Protein AF-A0A6J6J2M5-F1 (afdb_monomer)

InterPro domains:
  IPR027273 Neocarzinostatin-like superfamily [SSF49319] (19-150)

Structure (mmCIF, N/CA/C/O backbone):
data_AF-A0A6J6J2M5-F1
#
_entry.id   AF-A0A6J6J2M5-F1
#
loop_
_atom_site.group_PDB
_atom_site.id
_atom_site.type_symbol
_atom_site.label_atom_id
_atom_site.label_alt_id
_atom_site.label_comp_id
_atom_site.label_asym_id
_atom_site.label_entity_id
_atom_site.label_seq_id
_atom_site.pdbx_PDB_ins_code
_atom_site.Cartn_x
_atom_site.Cartn_y
_atom_site.Cartn_z
_atom_site.occupancy
_atom_site.B_iso_or_equiv
_atom_site.auth_seq_id
_atom_site.auth_comp_id
_atom_site.auth_asym_id
_atom_site.auth_atom_id
_atom_site.pdbx_PDB_model_num
ATOM 1 N N . MET A 1 1 ? -26.566 7.450 -6.688 1.00 38.25 1 MET A N 1
ATOM 2 C CA . MET A 1 1 ? -26.041 6.208 -7.288 1.00 38.25 1 MET A CA 1
ATOM 3 C C . MET A 1 1 ? -25.046 5.641 -6.297 1.00 38.25 1 MET A C 1
ATOM 5 O O . MET A 1 1 ? -24.026 6.272 -6.068 1.00 38.25 1 MET A O 1
ATOM 9 N N . THR A 1 2 ? -25.378 4.550 -5.616 1.00 39.03 2 THR A N 1
ATOM 10 C CA . THR A 1 2 ? -24.448 3.834 -4.736 1.00 39.03 2 THR A CA 1
ATOM 11 C C . THR A 1 2 ? -23.462 3.093 -5.630 1.00 39.03 2 THR A C 1
ATOM 13 O O . THR A 1 2 ? -23.747 1.997 -6.099 1.00 39.03 2 THR A O 1
ATOM 16 N N . THR A 1 3 ? -22.334 3.722 -5.956 1.00 49.28 3 THR A N 1
ATOM 17 C CA . THR A 1 3 ? -21.205 3.017 -6.566 1.00 49.28 3 THR A CA 1
ATOM 18 C C . THR A 1 3 ? -20.685 2.033 -5.530 1.00 49.28 3 THR A C 1
ATOM 20 O O . THR A 1 3 ? -20.027 2.421 -4.567 1.00 49.28 3 THR A O 1
ATOM 23 N N . THR A 1 4 ? -21.067 0.769 -5.676 1.00 63.78 4 THR A N 1
ATOM 24 C CA . THR A 1 4 ? -20.548 -0.331 -4.868 1.00 63.78 4 THR A CA 1
ATOM 25 C C . THR A 1 4 ? -19.043 -0.409 -5.079 1.00 63.78 4 THR A C 1
ATOM 27 O O . THR A 1 4 ? -18.595 -0.630 -6.204 1.00 63.78 4 THR A O 1
ATOM 30 N N . VAL A 1 5 ? -18.271 -0.187 -4.015 1.00 66.50 5 VAL A N 1
ATOM 31 C CA . VAL A 1 5 ? -16.820 -0.397 -4.022 1.00 66.50 5 VAL A CA 1
ATOM 32 C C . VAL A 1 5 ? -16.580 -1.882 -4.308 1.00 66.50 5 VAL A C 1
ATOM 34 O O . VAL A 1 5 ? -17.154 -2.712 -3.598 1.00 66.50 5 VAL A O 1
ATOM 37 N N . PRO A 1 6 ? -15.810 -2.245 -5.348 1.00 76.06 6 PRO A N 1
ATOM 38 C CA . PRO A 1 6 ? -15.533 -3.647 -5.631 1.00 76.06 6 PRO A CA 1
ATOM 39 C C . PRO A 1 6 ? -14.783 -4.289 -4.454 1.00 76.06 6 PRO A C 1
ATOM 41 O O . PRO A 1 6 ? -14.034 -3.592 -3.765 1.00 76.06 6 PRO A O 1
ATOM 44 N N . PRO A 1 7 ? -14.986 -5.587 -4.181 1.00 80.12 7 PRO A N 1
ATOM 45 C CA . PRO A 1 7 ? -14.326 -6.256 -3.065 1.00 80.12 7 PRO A CA 1
ATOM 46 C C . PRO A 1 7 ? -12.809 -6.357 -3.298 1.00 80.12 7 PRO A C 1
ATOM 48 O O . PRO A 1 7 ? -12.369 -6.672 -4.403 1.00 80.12 7 PRO A O 1
ATOM 51 N N . GLY A 1 8 ? -12.008 -6.075 -2.267 1.00 71.56 8 GLY A N 1
ATOM 52 C CA . GLY A 1 8 ? -10.540 -6.205 -2.298 1.00 71.56 8 GLY A CA 1
ATOM 53 C C . GLY A 1 8 ? -10.028 -7.628 -1.998 1.00 71.56 8 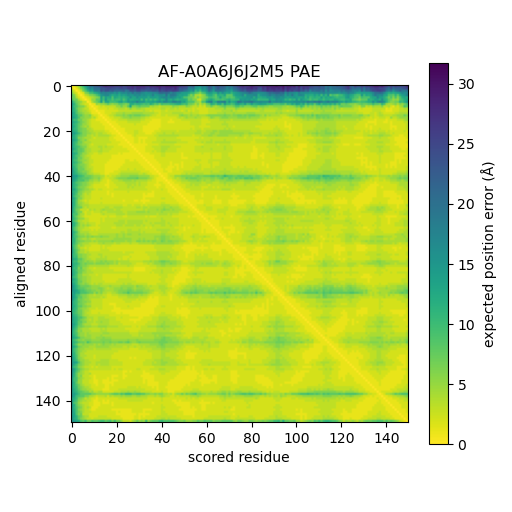GLY A C 1
ATOM 54 O O . GLY A 1 8 ? -10.826 -8.492 -1.626 1.00 71.56 8 GLY A O 1
ATOM 55 N N . PRO A 1 9 ? -8.704 -7.892 -2.103 1.00 81.56 9 PRO A N 1
ATOM 56 C CA . PRO A 1 9 ? -7.662 -7.069 -2.725 1.00 81.56 9 PRO A CA 1
ATOM 57 C C . PRO A 1 9 ? -7.631 -7.218 -4.257 1.00 81.56 9 PRO A C 1
ATOM 59 O O . PRO A 1 9 ? -8.013 -8.246 -4.810 1.00 81.56 9 PRO A O 1
ATOM 62 N N . PHE A 1 10 ? -7.142 -6.184 -4.945 1.00 92.12 10 PHE A N 1
ATOM 63 C CA . PHE A 1 10 ? -7.083 -6.113 -6.411 1.00 92.12 10 PHE A CA 1
ATOM 64 C C . PHE A 1 10 ? -5.658 -6.303 -6.943 1.00 92.12 10 PHE A C 1
ATOM 66 O O . PHE A 1 10 ? -4.680 -6.066 -6.239 1.00 92.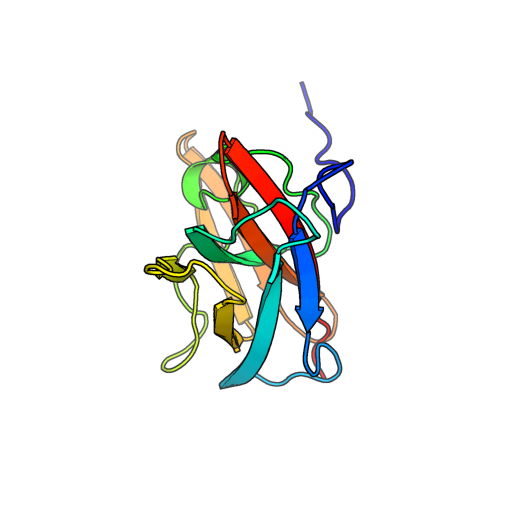12 10 PHE A O 1
ATOM 73 N N . THR A 1 11 ? -5.518 -6.713 -8.200 1.00 94.25 11 THR A N 1
ATOM 74 C CA . THR A 1 11 ? -4.248 -6.669 -8.936 1.00 94.25 11 THR A CA 1
ATOM 75 C C . THR A 1 11 ? -4.539 -6.255 -10.369 1.00 94.25 11 THR A C 1
ATOM 77 O O . THR A 1 11 ? -5.391 -6.861 -11.018 1.00 94.25 11 THR A O 1
ATOM 80 N N . THR A 1 12 ? -3.835 -5.237 -10.865 1.00 94.00 12 THR A N 1
ATOM 81 C CA . THR A 1 12 ? -3.930 -4.825 -12.267 1.00 94.00 12 THR A CA 1
ATOM 82 C C . THR A 1 12 ? -3.552 -6.000 -13.175 1.00 94.00 12 THR A C 1
ATOM 84 O O . THR A 1 12 ? -2.445 -6.531 -13.035 1.00 94.00 12 THR A O 1
ATOM 87 N N . PRO A 1 13 ? -4.437 -6.409 -14.104 1.00 93.12 13 PRO A N 1
ATOM 88 C CA . PRO A 1 13 ? -4.122 -7.452 -15.073 1.00 93.12 13 PRO A CA 1
ATOM 89 C C . PRO A 1 13 ? -2.878 -7.104 -15.893 1.00 93.12 13 PRO A C 1
ATOM 91 O O . PRO A 1 13 ? -2.658 -5.940 -16.223 1.00 93.12 13 PRO A O 1
ATOM 94 N N . ASP A 1 14 ? -2.076 -8.120 -16.213 1.00 91.56 14 ASP A N 1
ATOM 95 C CA . ASP A 1 14 ? -0.905 -8.015 -17.096 1.00 91.56 14 ASP A CA 1
ATOM 96 C C . ASP A 1 14 ? 0.151 -6.975 -16.667 1.00 91.56 14 ASP A C 1
ATOM 98 O O . ASP A 1 14 ? 0.956 -6.507 -17.474 1.00 91.56 14 ASP A O 1
ATOM 102 N N . MET A 1 15 ? 0.184 -6.615 -15.379 1.00 94.69 15 MET A N 1
ATOM 103 C CA . MET A 1 15 ? 1.200 -5.721 -14.833 1.00 94.69 15 MET A CA 1
ATOM 104 C C . MET A 1 15 ? 2.604 -6.342 -14.981 1.00 94.69 15 MET A C 1
ATOM 106 O O . MET A 1 15 ? 2.834 -7.452 -14.493 1.00 94.69 15 MET A O 1
ATOM 110 N N . PRO A 1 16 ? 3.590 -5.632 -15.569 1.00 96.31 16 PRO A N 1
ATOM 111 C CA . PRO A 1 16 ? 4.899 -6.194 -15.907 1.00 96.31 16 PRO A CA 1
ATOM 112 C C . PRO A 1 16 ? 5.873 -6.194 -14.714 1.00 96.31 16 PRO A C 1
ATOM 114 O O . PRO A 1 16 ? 7.089 -6.050 -14.875 1.00 96.31 16 PRO A O 1
ATOM 117 N N . LEU A 1 17 ? 5.332 -6.315 -13.502 1.00 97.00 17 LEU A N 1
ATOM 118 C CA . LEU A 1 17 ? 6.042 -6.387 -12.233 1.00 97.00 17 LEU A CA 1
ATOM 119 C C . LEU A 1 17 ? 5.416 -7.512 -11.405 1.00 97.00 17 LEU A C 1
ATOM 121 O O . LEU A 1 17 ? 4.196 -7.632 -11.331 1.00 97.00 17 LEU A O 1
ATOM 125 N N . SER A 1 18 ? 6.243 -8.317 -10.747 1.00 96.31 18 SER A N 1
ATOM 126 C CA . SER A 1 18 ? 5.795 -9.270 -9.729 1.00 96.31 18 SER A CA 1
ATOM 127 C C . SER A 1 18 ? 6.033 -8.699 -8.339 1.00 96.31 18 SER A C 1
ATOM 129 O O . SER A 1 18 ? 7.102 -8.140 -8.086 1.00 96.31 18 SER A O 1
ATOM 131 N N . VAL A 1 19 ? 5.092 -8.901 -7.422 1.00 97.19 19 VAL A N 1
ATOM 132 C CA . VAL A 1 19 ? 5.245 -8.503 -6.020 1.00 97.19 19 VAL A CA 1
ATOM 133 C C . VAL A 1 19 ? 5.428 -9.727 -5.137 1.00 97.19 19 VAL A C 1
ATOM 135 O O . VAL A 1 19 ? 4.655 -10.679 -5.208 1.00 97.19 19 VAL A O 1
ATOM 138 N N . SER A 1 20 ? 6.432 -9.669 -4.268 1.00 97.31 20 SER A N 1
ATOM 139 C CA . SER A 1 20 ? 6.632 -10.610 -3.169 1.00 97.31 20 SER A CA 1
ATOM 140 C C . SER A 1 20 ? 6.598 -9.866 -1.842 1.00 97.31 20 SER A C 1
ATOM 142 O O . SER A 1 20 ? 7.146 -8.768 -1.734 1.00 97.31 20 SER A O 1
ATOM 144 N N . THR A 1 21 ? 5.994 -10.465 -0.823 1.00 97.25 21 THR A N 1
ATOM 145 C CA . THR A 1 21 ? 5.829 -9.843 0.495 1.00 97.25 21 THR A CA 1
ATOM 146 C C . THR A 1 21 ? 6.459 -10.695 1.587 1.00 97.25 21 THR A C 1
ATOM 148 O O . THR A 1 21 ? 6.517 -11.920 1.477 1.00 97.25 21 THR A O 1
ATOM 151 N N . GLY A 1 22 ? 6.906 -10.041 2.657 1.00 95.81 22 GLY A N 1
ATOM 152 C CA . GLY A 1 22 ? 7.205 -10.686 3.931 1.00 95.81 22 GLY A CA 1
ATOM 153 C C . GLY A 1 22 ? 5.931 -11.131 4.656 1.00 95.81 22 GLY A C 1
ATOM 154 O O . GLY A 1 22 ? 4.898 -11.383 4.035 1.00 95.81 22 GLY A O 1
ATOM 155 N N . ALA A 1 23 ? 5.999 -11.218 5.986 1.00 95.62 23 ALA A N 1
ATOM 156 C CA . ALA A 1 23 ? 4.840 -11.565 6.802 1.00 95.62 23 ALA A CA 1
ATOM 157 C C . ALA A 1 23 ? 3.713 -10.532 6.633 1.00 95.62 23 ALA A C 1
ATOM 159 O O . ALA A 1 23 ? 3.945 -9.327 6.722 1.00 95.62 23 ALA A O 1
ATOM 160 N N . THR A 1 24 ? 2.493 -11.017 6.410 1.00 97.44 24 THR A N 1
ATOM 161 C CA . THR A 1 24 ? 1.284 -10.189 6.262 1.00 97.44 24 THR A CA 1
ATOM 162 C C . THR A 1 24 ? 0.162 -10.596 7.220 1.00 97.44 24 THR A C 1
ATOM 164 O O . THR A 1 24 ? -0.955 -10.087 7.135 1.00 97.44 24 THR A O 1
ATOM 167 N N . SER A 1 25 ? 0.434 -11.523 8.139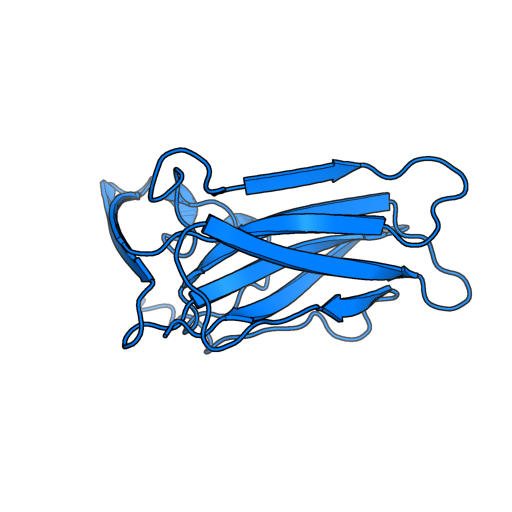 1.00 97.38 25 SER A N 1
ATOM 168 C CA . SER A 1 25 ? -0.564 -12.098 9.040 1.00 97.38 25 SER A CA 1
ATOM 169 C C . SER A 1 25 ? -0.096 -12.162 10.480 1.00 97.38 25 SER A C 1
ATOM 171 O O . SER A 1 25 ? 1.089 -12.380 10.726 1.00 97.38 25 SER A O 1
ATOM 173 N N . GLY A 1 26 ? -1.038 -12.041 11.418 1.00 96.44 26 GLY A N 1
ATOM 174 C CA . GLY A 1 26 ? -0.731 -11.986 12.850 1.00 96.44 26 GLY A CA 1
ATOM 175 C C . GLY A 1 26 ? 0.094 -10.753 13.222 1.00 96.44 26 GLY A C 1
ATOM 176 O O . GLY A 1 26 ? 0.857 -10.794 14.184 1.00 96.44 26 GLY A O 1
ATOM 177 N N . LEU A 1 27 ? -0.026 -9.690 12.422 1.00 97.56 27 LEU A N 1
ATOM 178 C CA . LEU A 1 27 ? 0.731 -8.459 12.587 1.00 97.56 27 LEU A CA 1
ATOM 179 C C . LEU A 1 27 ? 0.286 -7.707 13.839 1.00 97.56 27 LEU A C 1
ATOM 181 O O . LEU A 1 27 ? -0.883 -7.733 14.228 1.00 97.56 27 LEU A O 1
ATOM 185 N N . ARG A 1 28 ? 1.215 -6.963 14.419 1.00 97.19 28 ARG A N 1
ATOM 186 C CA . ARG A 1 28 ? 0.988 -6.013 15.503 1.00 97.19 28 ARG A CA 1
ATOM 187 C C . ARG A 1 28 ? 1.343 -4.608 15.036 1.00 97.19 28 ARG A C 1
ATOM 189 O O . ARG A 1 28 ? 2.102 -4.413 14.089 1.00 97.19 28 ARG A O 1
ATOM 196 N N . SER A 1 29 ? 0.790 -3.604 15.712 1.00 97.12 29 SER A N 1
ATOM 197 C CA . SER A 1 29 ? 1.189 -2.215 15.470 1.00 97.12 29 SER A CA 1
ATOM 198 C C . SER A 1 29 ? 2.696 -2.051 15.695 1.00 97.12 29 SER A C 1
ATOM 200 O O . SER A 1 29 ? 3.206 -2.447 16.743 1.00 97.12 29 SER A O 1
ATOM 202 N N . GLY A 1 30 ? 3.393 -1.464 14.723 1.00 97.31 30 GLY A N 1
ATOM 203 C CA . GLY A 1 30 ? 4.849 -1.326 14.716 1.00 97.31 30 GLY A CA 1
ATOM 204 C C . GLY A 1 30 ? 5.593 -2.422 13.946 1.00 97.31 30 GLY A C 1
ATOM 205 O O . GLY A 1 30 ? 6.794 -2.269 13.725 1.00 97.31 30 GLY A O 1
ATOM 206 N N . ASP A 1 31 ? 4.917 -3.484 13.501 1.00 98.06 31 ASP A N 1
ATOM 207 C CA . ASP A 1 31 ? 5.543 -4.494 12.646 1.00 98.06 31 ASP A CA 1
ATOM 208 C C . ASP A 1 31 ? 5.847 -3.926 11.256 1.00 98.06 31 ASP A C 1
ATOM 210 O O . ASP A 1 31 ? 5.120 -3.085 10.723 1.00 98.06 31 ASP A O 1
ATOM 214 N N . VAL A 1 32 ? 6.928 -4.408 10.644 1.00 98.31 32 VAL A N 1
ATOM 215 C CA . VAL A 1 32 ? 7.342 -3.996 9.300 1.00 98.31 32 VAL A CA 1
ATOM 216 C C . VAL A 1 32 ? 6.917 -5.047 8.286 1.00 98.31 32 VAL A C 1
ATOM 218 O O . VAL A 1 32 ?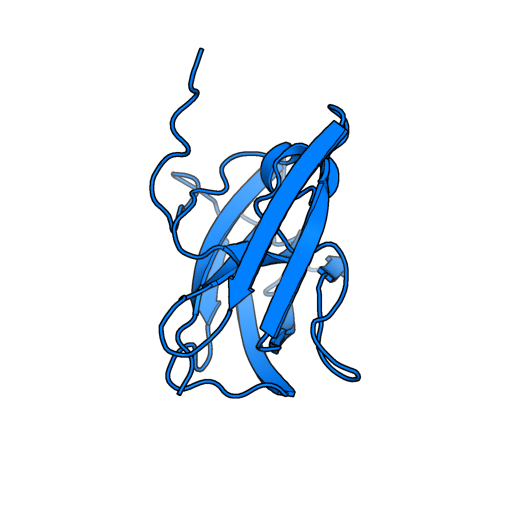 7.352 -6.196 8.347 1.00 98.31 32 VAL A O 1
ATOM 221 N N . VAL A 1 33 ? 6.121 -4.629 7.306 1.00 98.12 33 VAL A N 1
ATOM 222 C CA . VAL A 1 33 ? 5.801 -5.422 6.120 1.00 98.12 33 VAL A CA 1
ATOM 223 C C . VAL A 1 33 ? 6.754 -5.011 5.003 1.00 98.12 33 VAL A C 1
ATOM 225 O O . VAL A 1 33 ? 6.671 -3.903 4.469 1.00 98.12 33 VAL A O 1
ATOM 228 N N . SER A 1 34 ? 7.675 -5.906 4.652 1.00 98.06 34 SER A N 1
ATOM 229 C CA . SER A 1 34 ? 8.547 -5.732 3.489 1.00 98.06 34 SER A CA 1
ATOM 230 C C . SER A 1 34 ? 7.834 -6.189 2.223 1.00 98.06 34 SER A C 1
ATOM 232 O O . SER A 1 34 ? 7.341 -7.314 2.149 1.00 98.06 34 SER A O 1
ATOM 234 N N . VAL A 1 35 ? 7.810 -5.332 1.212 1.00 97.75 35 VAL A N 1
ATOM 235 C CA . VAL A 1 35 ? 7.239 -5.608 -0.105 1.00 97.75 35 VAL A CA 1
ATOM 236 C C . VAL A 1 35 ? 8.300 -5.354 -1.153 1.00 97.75 35 VAL A C 1
ATOM 238 O O . VAL A 1 35 ? 8.826 -4.249 -1.239 1.00 97.75 35 VAL A O 1
ATOM 241 N N . THR A 1 36 ? 8.589 -6.349 -1.979 1.00 98.00 36 THR A N 1
ATOM 242 C CA . THR A 1 36 ? 9.519 -6.217 -3.098 1.00 98.00 36 THR A CA 1
ATOM 243 C C . THR A 1 36 ? 8.753 -6.299 -4.406 1.00 98.00 36 THR A C 1
ATOM 245 O O . THR A 1 36 ? 8.116 -7.311 -4.694 1.00 98.00 36 THR A O 1
ATOM 248 N N . ALA A 1 37 ? 8.842 -5.243 -5.211 1.00 97.69 37 ALA A N 1
ATOM 249 C CA . ALA A 1 37 ? 8.387 -5.239 -6.592 1.00 97.69 37 ALA A CA 1
ATOM 250 C C . ALA A 1 37 ? 9.577 -5.549 -7.505 1.00 97.69 37 ALA A C 1
ATOM 252 O O . ALA A 1 37 ? 10.561 -4.808 -7.536 1.00 97.69 37 ALA A O 1
ATOM 253 N N . SER A 1 38 ? 9.490 -6.656 -8.236 1.00 97.56 38 SER A N 1
ATOM 254 C CA . SER A 1 38 ? 10.534 -7.124 -9.148 1.00 97.56 38 SER A CA 1
ATOM 255 C C . SER A 1 38 ? 10.061 -6.998 -10.595 1.00 97.56 38 SER A C 1
ATOM 257 O O . SER A 1 38 ? 8.968 -7.478 -10.907 1.00 97.56 38 SER A O 1
ATOM 259 N N . PRO A 1 39 ? 10.844 -6.374 -11.493 1.00 96.81 39 PRO A N 1
ATOM 260 C CA . PRO A 1 39 ? 10.484 -6.311 -12.899 1.00 96.81 39 PRO A CA 1
ATOM 261 C C . PRO A 1 39 ? 10.506 -7.690 -13.552 1.00 96.81 39 PRO A C 1
ATOM 263 O O . PRO A 1 39 ? 11.415 -8.488 -13.324 1.00 96.81 39 PRO A O 1
ATOM 266 N N . GLN A 1 40 ? 9.499 -7.957 -14.384 1.00 95.69 40 GLN A N 1
ATOM 267 C CA . GLN A 1 40 ? 9.498 -9.117 -15.272 1.00 95.69 40 GLN A CA 1
ATOM 268 C C . GLN A 1 40 ? 10.455 -8.888 -16.455 1.00 95.69 40 GLN A C 1
ATOM 270 O O . GLN A 1 40 ? 10.941 -7.776 -16.677 1.00 95.69 40 GLN A O 1
ATOM 275 N N . ASN A 1 41 ? 10.745 -9.944 -17.223 1.00 92.75 41 ASN A N 1
ATOM 276 C CA . ASN A 1 41 ? 11.674 -9.861 -18.352 1.00 92.75 41 ASN A CA 1
ATOM 277 C C . ASN A 1 41 ? 11.243 -8.771 -19.355 1.00 92.75 41 ASN A C 1
ATOM 279 O O . ASN A 1 41 ? 10.097 -8.753 -19.796 1.00 92.75 41 ASN A O 1
ATOM 283 N N . GLY A 1 42 ? 12.165 -7.869 -19.705 1.00 91.75 42 GLY A N 1
ATOM 284 C CA . GLY A 1 42 ? 11.903 -6.735 -20.600 1.00 91.75 42 GLY A CA 1
ATOM 285 C C . GLY A 1 42 ? 11.235 -5.517 -19.944 1.00 91.75 42 GLY A C 1
ATOM 286 O O . GLY A 1 42 ? 10.912 -4.566 -20.650 1.00 91.75 42 GLY A O 1
ATOM 287 N N . SER A 1 43 ? 11.046 -5.521 -18.622 1.00 95.69 43 SER A N 1
ATOM 288 C CA . SER A 1 43 ? 10.447 -4.421 -17.856 1.00 95.69 43 SER A CA 1
ATOM 289 C C . SER A 1 43 ? 11.439 -3.786 -16.875 1.00 95.69 43 SER A C 1
ATOM 291 O O . SER A 1 43 ? 12.580 -4.227 -16.729 1.00 95.69 43 SER A O 1
ATOM 293 N N . GLN A 1 44 ? 10.997 -2.728 -16.196 1.00 96.50 44 GLN A N 1
ATOM 294 C CA . GLN A 1 44 ? 11.744 -1.982 -15.186 1.00 96.50 44 GLN A CA 1
ATOM 295 C C . GLN A 1 44 ? 10.801 -1.545 -14.062 1.00 96.50 44 GLN A C 1
ATOM 297 O O . GLN A 1 44 ? 9.641 -1.222 -14.316 1.00 96.50 44 GLN A O 1
ATOM 302 N N . ALA A 1 45 ? 11.298 -1.499 -12.826 1.00 96.56 45 ALA A N 1
ATOM 303 C CA . ALA A 1 45 ? 10.555 -0.911 -11.714 1.00 96.56 45 ALA A CA 1
ATOM 304 C C . ALA A 1 45 ? 11.054 0.518 -11.488 1.00 96.56 45 ALA A C 1
ATOM 306 O O . ALA A 1 45 ? 12.203 0.719 -11.102 1.00 96.56 45 ALA A O 1
ATOM 307 N N . PHE A 1 46 ? 10.214 1.520 -11.735 1.00 97.25 46 PHE A N 1
ATOM 308 C CA . PHE A 1 46 ? 10.562 2.938 -11.570 1.00 97.25 46 PHE A CA 1
ATOM 309 C C . PHE A 1 46 ? 10.230 3.474 -10.184 1.00 97.25 46 PHE A C 1
ATOM 311 O O . PHE A 1 46 ? 10.848 4.434 -9.728 1.00 97.25 46 PHE A O 1
ATOM 318 N N . GLY A 1 47 ? 9.305 2.837 -9.480 1.00 96.69 47 GLY A N 1
ATOM 319 C CA . GLY A 1 47 ? 8.961 3.227 -8.127 1.00 96.69 47 GLY A CA 1
ATOM 320 C C . GLY A 1 47 ? 7.760 2.477 -7.590 1.00 96.69 47 GLY A C 1
ATOM 321 O O . GLY A 1 47 ? 7.065 1.767 -8.320 1.00 96.69 47 GLY A O 1
ATOM 322 N N . VAL A 1 48 ? 7.538 2.646 -6.295 1.00 97.88 48 VAL A N 1
ATOM 323 C CA . VAL A 1 48 ? 6.406 2.085 -5.568 1.00 97.88 48 VAL A CA 1
ATOM 324 C C . VAL A 1 48 ? 5.891 3.138 -4.609 1.00 97.88 48 VAL A C 1
ATOM 326 O O . VAL A 1 48 ? 6.651 3.697 -3.820 1.00 97.88 48 VAL A O 1
ATOM 329 N N . GLU A 1 49 ? 4.591 3.368 -4.657 1.00 98.19 49 GLU A N 1
ATOM 330 C CA . GLU A 1 49 ? 3.841 4.069 -3.627 1.00 98.19 49 GLU A CA 1
ATOM 331 C C . GLU A 1 49 ? 3.047 3.025 -2.841 1.00 98.19 49 GLU A C 1
ATOM 333 O O . GLU A 1 49 ? 2.410 2.157 -3.434 1.00 98.19 49 GLU A O 1
ATOM 338 N N . ALA A 1 50 ? 3.076 3.094 -1.517 1.00 98.19 50 ALA A N 1
ATOM 339 C CA . ALA A 1 50 ? 2.375 2.174 -0.635 1.00 98.19 50 ALA A CA 1
ATOM 340 C C . ALA A 1 50 ? 1.517 2.962 0.358 1.00 98.19 50 ALA A C 1
ATOM 342 O O . ALA A 1 50 ? 1.999 3.914 0.977 1.00 98.19 50 ALA A O 1
ATOM 343 N N . ARG A 1 51 ? 0.250 2.568 0.523 1.00 97.75 51 ARG A N 1
ATOM 344 C CA . ARG A 1 51 ? -0.679 3.145 1.508 1.00 97.75 51 ARG A CA 1
ATOM 345 C C . ARG A 1 51 ? -1.422 2.076 2.274 1.00 97.75 51 ARG A C 1
ATOM 347 O O . ARG A 1 51 ? -1.817 1.064 1.701 1.00 97.75 51 ARG A O 1
ATOM 354 N N . LEU A 1 52 ? -1.679 2.341 3.550 1.00 98.00 52 LEU A N 1
ATOM 355 C CA . LEU A 1 52 ? -2.564 1.499 4.345 1.00 98.00 52 LEU A CA 1
ATOM 356 C C . LEU A 1 52 ? -4.025 1.860 4.046 1.00 98.00 52 LEU A C 1
ATOM 358 O O . LEU A 1 52 ? -4.448 3.012 4.180 1.00 98.00 52 LEU A O 1
ATOM 362 N N . CYS A 1 53 ? -4.789 0.863 3.617 1.00 97.69 53 CYS A N 1
ATOM 363 C CA . CYS A 1 53 ? -6.165 1.014 3.168 1.00 97.69 53 CYS A CA 1
ATOM 364 C C . CYS A 1 53 ? -7.051 -0.078 3.767 1.00 97.69 53 CYS A C 1
ATOM 366 O O . CYS A 1 53 ? -6.562 -1.086 4.277 1.00 97.69 53 CYS A O 1
ATOM 368 N N . ARG A 1 54 ? -8.369 0.119 3.716 1.00 95.31 54 ARG A N 1
ATOM 369 C CA . ARG A 1 54 ? -9.341 -0.887 4.162 1.00 95.31 54 ARG A CA 1
ATOM 370 C C . ARG A 1 54 ? -9.165 -2.177 3.366 1.00 95.31 54 ARG A C 1
ATOM 372 O O . ARG A 1 54 ? -8.953 -2.109 2.159 1.00 95.31 54 ARG A O 1
ATOM 379 N N . GLY A 1 55 ? -9.267 -3.339 4.005 1.00 93.81 55 GLY A N 1
ATOM 380 C CA . GLY A 1 55 ? -9.020 -4.629 3.348 1.00 93.81 55 GLY A CA 1
ATOM 381 C C . GLY A 1 55 ? -10.173 -5.115 2.469 1.00 93.81 55 GLY A C 1
ATOM 382 O O . GLY A 1 55 ? -9.975 -5.983 1.628 1.00 93.81 55 GLY A O 1
ATOM 383 N N . ASP A 1 56 ? -11.365 -4.542 2.636 1.00 91.38 56 ASP A N 1
ATOM 384 C CA . ASP A 1 56 ? -12.596 -4.943 1.951 1.00 91.38 56 ASP A CA 1
ATOM 385 C C . ASP A 1 56 ? -12.811 -4.264 0.589 1.00 91.38 56 ASP A C 1
ATOM 387 O O . ASP A 1 56 ? -13.766 -4.594 -0.109 1.00 91.38 56 ASP A O 1
ATOM 391 N N . ALA A 1 57 ? -11.929 -3.349 0.183 1.00 91.56 57 ALA A N 1
ATOM 392 C CA . ALA A 1 57 ? -12.102 -2.504 -0.997 1.00 91.56 57 ALA A CA 1
ATOM 393 C C . ALA A 1 57 ? -11.027 -2.735 -2.069 1.00 91.56 57 ALA A C 1
ATOM 395 O O . ALA A 1 57 ? -9.840 -2.758 -1.772 1.00 91.56 57 ALA A O 1
ATOM 396 N N . ALA A 1 58 ? -11.404 -2.836 -3.337 1.00 93.81 58 ALA A N 1
ATOM 397 C CA . ALA A 1 58 ? -10.456 -2.819 -4.444 1.00 93.81 58 ALA A CA 1
ATOM 398 C C . ALA A 1 58 ? -9.892 -1.406 -4.664 1.00 93.81 58 ALA A C 1
ATOM 400 O O . ALA A 1 58 ? -10.622 -0.412 -4.616 1.00 93.81 58 ALA A O 1
ATOM 401 N N . ILE A 1 59 ? -8.589 -1.332 -4.944 1.00 95.50 59 ILE A N 1
ATOM 402 C CA . ILE A 1 59 ? -7.891 -0.108 -5.348 1.00 95.50 59 ILE A CA 1
ATOM 403 C C . ILE A 1 59 ? -7.417 -0.304 -6.789 1.00 95.50 59 ILE A C 1
ATOM 405 O O . ILE A 1 59 ? -6.447 -1.011 -7.034 1.00 95.50 59 ILE A O 1
ATOM 409 N N . GLU A 1 60 ? -8.131 0.295 -7.732 1.00 94.19 60 GLU A N 1
ATOM 410 C CA . GLU A 1 60 ? -7.993 0.105 -9.180 1.00 94.19 60 GLU A CA 1
ATOM 411 C C . GLU A 1 60 ? -7.447 1.349 -9.897 1.00 94.19 60 GLU A C 1
ATOM 413 O O . GLU A 1 60 ? -6.944 1.249 -11.015 1.00 94.19 60 GLU A O 1
ATOM 418 N N . PHE A 1 61 ? -7.548 2.529 -9.276 1.00 93.31 61 PHE A N 1
ATOM 419 C CA . PHE A 1 61 ? -7.075 3.795 -9.841 1.00 93.31 61 PHE A CA 1
ATOM 420 C C . PHE A 1 61 ? -6.612 4.790 -8.766 1.00 93.31 61 PHE A C 1
ATOM 422 O O . PHE A 1 61 ? -6.985 4.699 -7.597 1.00 93.31 61 PHE A O 1
ATOM 429 N N . ASP A 1 62 ? -5.847 5.815 -9.163 1.00 93.56 62 ASP A N 1
ATOM 430 C CA . ASP A 1 62 ? -5.200 6.767 -8.238 1.00 93.56 62 ASP A CA 1
ATOM 431 C C . ASP A 1 62 ? -6.156 7.437 -7.254 1.00 93.56 62 ASP A C 1
ATOM 433 O O . ASP A 1 62 ? -5.836 7.638 -6.084 1.00 93.56 62 ASP A O 1
ATOM 437 N N . GLY A 1 63 ? -7.351 7.795 -7.725 1.00 93.12 63 GLY A N 1
ATOM 438 C CA . GLY A 1 63 ? -8.354 8.461 -6.902 1.00 93.12 63 GLY A CA 1
ATOM 439 C C . GLY A 1 63 ? -8.760 7.654 -5.668 1.00 93.12 63 GLY A C 1
ATOM 440 O O . GLY A 1 63 ? -9.123 8.263 -4.666 1.00 93.12 63 GLY A O 1
ATOM 441 N N . GLN A 1 64 ? -8.647 6.323 -5.722 1.00 94.44 64 GLN A N 1
ATOM 442 C CA . GLN A 1 64 ? -8.925 5.423 -4.603 1.00 94.44 64 GLN A CA 1
ATOM 443 C C . GLN A 1 64 ? -7.781 5.355 -3.587 1.00 94.44 64 GLN A C 1
ATOM 445 O O . GLN A 1 64 ? -8.039 5.120 -2.410 1.00 94.44 64 GLN A O 1
ATOM 450 N N . MET A 1 65 ? -6.541 5.629 -4.003 1.00 93.94 65 MET A N 1
ATOM 451 C CA . MET A 1 65 ? -5.406 5.744 -3.081 1.00 93.94 65 MET A CA 1
ATOM 452 C C . MET A 1 65 ? -5.402 7.059 -2.297 1.00 93.94 65 MET A C 1
ATOM 454 O O . MET A 1 65 ? -4.737 7.152 -1.268 1.00 93.94 65 MET A O 1
ATOM 458 N N . LEU A 1 66 ? -6.129 8.081 -2.756 1.00 94.25 66 LEU A N 1
ATOM 459 C CA . LEU A 1 66 ? -6.197 9.380 -2.090 1.00 94.25 66 LEU A CA 1
ATOM 460 C C . LEU A 1 66 ? -7.210 9.346 -0.928 1.00 94.25 66 LEU A C 1
ATOM 462 O O . LEU A 1 66 ? -8.417 9.270 -1.187 1.00 94.25 66 LEU A O 1
ATOM 466 N N . PRO A 1 67 ? -6.763 9.478 0.341 1.00 93.38 67 PRO A N 1
ATOM 467 C CA . PRO A 1 67 ? -7.618 9.320 1.520 1.00 93.38 67 PRO A CA 1
ATOM 468 C C . PRO A 1 67 ? -8.896 10.158 1.469 1.00 93.38 67 PRO A C 1
ATOM 470 O O . PRO A 1 67 ? -9.997 9.624 1.529 1.00 93.38 67 PRO A O 1
ATOM 473 N N . THR A 1 68 ? -8.770 11.468 1.262 1.00 92.75 68 THR A N 1
ATOM 474 C CA . THR A 1 68 ? -9.904 12.404 1.307 1.00 92.75 68 THR A CA 1
ATOM 475 C C . THR A 1 68 ? -10.781 12.375 0.058 1.00 92.75 68 THR A C 1
ATOM 477 O O . THR A 1 68 ? -11.827 13.017 0.043 1.00 92.75 68 THR A O 1
ATOM 480 N N . ARG A 1 69 ? -10.388 11.649 -0.997 1.00 92.31 69 ARG A N 1
ATOM 481 C CA . ARG A 1 69 ? -11.176 11.555 -2.232 1.00 92.31 69 ARG A CA 1
ATOM 482 C C . ARG A 1 69 ? -12.113 10.354 -2.221 1.00 92.31 69 ARG A C 1
ATOM 484 O O . ARG A 1 69 ? -13.269 10.505 -2.593 1.00 92.31 69 ARG A O 1
ATOM 491 N N . ALA A 1 70 ? -11.617 9.185 -1.814 1.00 91.56 70 ALA A N 1
ATOM 492 C CA . ALA A 1 70 ? -12.394 7.944 -1.838 1.00 91.56 70 ALA A CA 1
ATOM 493 C C . ALA A 1 70 ? -12.713 7.374 -0.449 1.00 91.56 70 ALA A C 1
ATOM 495 O O . ALA A 1 70 ? -13.569 6.504 -0.337 1.00 91.56 70 ALA A O 1
ATOM 496 N N . GLY A 1 71 ? -12.024 7.817 0.608 1.00 93.75 71 GLY A N 1
ATOM 497 C CA . GLY A 1 71 ? -12.238 7.296 1.960 1.00 93.75 71 GLY A CA 1
ATOM 498 C C . GLY A 1 71 ? -11.758 5.860 2.173 1.00 93.75 71 GLY A C 1
ATOM 499 O O . GLY A 1 71 ? -12.191 5.211 3.123 1.00 93.75 71 GLY A O 1
ATOM 500 N N . LEU A 1 72 ? -10.890 5.349 1.293 1.00 96.44 72 LEU A N 1
ATOM 501 C CA . LEU A 1 72 ? -10.434 3.953 1.322 1.00 96.44 72 LEU A CA 1
ATOM 502 C C . LEU A 1 72 ? -9.080 3.767 2.010 1.00 96.44 72 LEU A C 1
ATOM 504 O O . LEU A 1 72 ? -8.797 2.672 2.490 1.00 96.44 72 LEU A O 1
ATOM 508 N N . CYS A 1 73 ? -8.269 4.822 2.096 1.00 97.62 73 CYS A N 1
ATOM 509 C CA . CYS A 1 73 ? -6.936 4.799 2.697 1.00 97.62 73 CYS A CA 1
ATOM 510 C C . CYS A 1 73 ? -6.825 5.799 3.846 1.00 97.62 73 CYS A C 1
ATOM 512 O O . CYS A 1 73 ? -7.514 6.821 3.845 1.00 97.62 73 CYS A O 1
ATOM 514 N N . ILE A 1 74 ? -5.975 5.511 4.834 1.00 97.75 74 ILE A N 1
ATOM 515 C CA . ILE A 1 74 ? -5.815 6.393 5.996 1.00 97.75 74 ILE A CA 1
ATOM 516 C C . ILE A 1 74 ? -5.065 7.685 5.621 1.00 97.75 74 ILE A C 1
ATOM 518 O O . ILE A 1 74 ? -4.135 7.642 4.813 1.00 97.75 74 ILE A O 1
ATOM 522 N N . PRO A 1 75 ? -5.443 8.847 6.190 1.00 97.06 75 PRO A N 1
ATOM 523 C CA . PRO A 1 75 ? -4.799 10.129 5.892 1.00 97.06 75 PRO A CA 1
ATOM 524 C C . PRO A 1 75 ? -3.571 10.436 6.759 1.00 97.06 75 PRO A C 1
ATOM 526 O O . PRO A 1 75 ? -2.883 11.418 6.499 1.00 97.06 75 PRO A O 1
ATOM 529 N N . LYS A 1 76 ? -3.348 9.669 7.828 1.00 97.31 76 LYS A N 1
ATOM 530 C CA . LYS A 1 76 ? -2.241 9.841 8.778 1.00 97.31 76 LYS A CA 1
ATOM 531 C C . LYS A 1 76 ? -1.959 8.519 9.495 1.00 97.31 76 LYS A C 1
ATOM 533 O O . LYS A 1 76 ? -2.879 7.702 9.584 1.00 97.31 76 LYS A O 1
ATOM 538 N N . PRO A 1 77 ? -0.748 8.304 10.036 1.00 97.50 77 PRO A N 1
ATOM 539 C CA . PRO A 1 77 ? -0.420 7.074 10.750 1.00 97.50 77 PRO A CA 1
ATOM 540 C C . PRO A 1 77 ? -1.339 6.843 11.956 1.00 97.50 77 PRO A C 1
ATOM 542 O O . PRO A 1 77 ? -1.775 7.804 12.596 1.00 97.50 77 PRO A O 1
ATOM 545 N N . PHE A 1 78 ? -1.618 5.580 12.296 1.00 96.50 78 PHE A N 1
ATOM 546 C CA . PHE A 1 78 ? -2.440 5.253 13.473 1.00 96.50 78 PHE A CA 1
ATOM 547 C C . PHE A 1 78 ? -1.731 5.564 14.795 1.00 96.50 78 PHE A C 1
ATOM 549 O O . PHE A 1 78 ? -2.376 5.952 15.768 1.00 96.50 78 PHE A O 1
ATOM 556 N N . SER A 1 79 ? -0.408 5.424 14.832 1.00 94.50 79 SER A N 1
ATOM 557 C CA . SER A 1 79 ? 0.417 5.738 15.998 1.00 94.50 79 SER A CA 1
ATOM 558 C C . SER A 1 79 ? 1.804 6.226 15.585 1.00 94.50 79 SER A C 1
ATOM 560 O O . SER A 1 79 ? 2.239 6.040 14.444 1.00 94.50 79 SER A O 1
ATOM 562 N N . VAL A 1 80 ? 2.526 6.842 16.525 1.00 94.75 80 VAL A N 1
ATOM 563 C CA . VAL A 1 80 ? 3.931 7.229 16.327 1.00 94.75 80 VAL A CA 1
ATOM 564 C C . VAL A 1 80 ? 4.746 6.005 15.896 1.00 94.75 80 VAL A C 1
ATOM 566 O O . VAL A 1 80 ? 4.578 4.922 16.450 1.00 94.75 80 VAL A O 1
ATOM 569 N N . GLY A 1 81 ? 5.608 6.183 14.894 1.00 95.62 81 GLY A N 1
ATOM 570 C CA . GLY A 1 81 ? 6.462 5.118 14.358 1.00 95.62 81 GLY A CA 1
ATOM 571 C C . GLY A 1 81 ? 5.801 4.218 13.309 1.00 95.62 81 GLY A C 1
ATOM 572 O O . GLY A 1 81 ? 6.490 3.378 12.743 1.00 95.62 81 GLY A O 1
ATOM 573 N N . THR A 1 82 ? 4.512 4.406 13.011 1.00 98.06 82 THR A N 1
ATOM 574 C CA . THR A 1 82 ? 3.814 3.697 11.921 1.00 98.06 82 THR A CA 1
ATOM 575 C C . THR A 1 82 ? 3.716 4.572 10.672 1.00 98.06 82 THR A C 1
ATOM 577 O O . THR A 1 82 ? 3.974 5.777 10.728 1.00 98.06 82 THR A O 1
ATOM 580 N N . ASN A 1 83 ? 3.359 3.979 9.536 1.00 98.25 83 ASN A N 1
ATOM 581 C CA . ASN A 1 83 ? 3.202 4.681 8.269 1.00 98.25 83 ASN A CA 1
ATOM 582 C C . ASN A 1 83 ? 1.732 4.746 7.834 1.00 98.25 83 ASN A C 1
ATOM 584 O O . ASN A 1 83 ? 0.942 3.836 8.074 1.00 98.25 83 ASN A O 1
ATOM 588 N N . ASP A 1 84 ? 1.380 5.827 7.145 1.00 95.94 84 ASP A N 1
ATOM 589 C CA . ASP A 1 84 ? 0.180 5.953 6.312 1.00 95.94 84 ASP A CA 1
ATOM 590 C C . ASP A 1 84 ? 0.515 5.880 4.820 1.00 95.94 84 ASP A C 1
ATOM 592 O O . ASP A 1 84 ? -0.255 5.321 4.037 1.00 95.94 84 ASP A O 1
ATOM 596 N N . TYR A 1 85 ? 1.678 6.420 4.449 1.00 97.75 85 TYR A N 1
ATOM 597 C CA . TYR A 1 85 ? 2.195 6.489 3.092 1.00 97.75 85 TYR A CA 1
ATOM 598 C C . TYR A 1 85 ? 3.708 6.295 3.079 1.00 97.75 85 TYR A C 1
ATOM 600 O O . TYR A 1 85 ? 4.425 6.879 3.892 1.00 97.75 85 TYR A O 1
ATOM 608 N N . VAL A 1 86 ? 4.192 5.515 2.117 1.00 98.00 86 VAL A N 1
ATOM 609 C CA . VAL A 1 86 ? 5.614 5.416 1.780 1.00 98.00 86 VAL A CA 1
ATOM 610 C C . VAL A 1 86 ? 5.748 5.473 0.265 1.00 98.00 86 VAL A C 1
ATOM 612 O O . VAL A 1 86 ? 4.996 4.820 -0.451 1.00 98.00 86 VAL A O 1
ATOM 615 N N . GLU A 1 87 ? 6.725 6.227 -0.224 1.00 97.44 87 GLU A N 1
ATOM 616 C CA . GLU A 1 87 ? 7.069 6.290 -1.642 1.00 97.44 87 GLU A CA 1
ATOM 617 C C . GLU A 1 87 ? 8.554 6.032 -1.814 1.00 97.44 87 GLU A C 1
ATOM 619 O O . GLU A 1 87 ? 9.386 6.684 -1.181 1.00 97.44 87 GLU A O 1
ATOM 624 N N . ILE A 1 88 ? 8.881 5.106 -2.706 1.00 97.19 88 ILE A N 1
ATOM 625 C CA . ILE A 1 88 ? 10.246 4.858 -3.141 1.00 97.19 88 ILE A CA 1
ATOM 626 C C . ILE A 1 88 ? 10.306 5.086 -4.641 1.00 97.19 88 ILE A C 1
ATOM 628 O O . ILE A 1 88 ? 9.620 4.421 -5.416 1.00 97.19 88 ILE A O 1
ATOM 632 N N . ARG A 1 89 ? 11.173 6.009 -5.054 1.00 95.69 89 ARG A N 1
ATOM 633 C CA . ARG A 1 89 ? 11.541 6.206 -6.456 1.00 95.69 89 ARG A CA 1
ATOM 634 C C . ARG A 1 89 ? 12.809 5.423 -6.727 1.00 95.69 89 ARG A C 1
ATOM 636 O O . ARG A 1 89 ? 13.836 5.669 -6.096 1.00 95.69 89 ARG A O 1
ATOM 643 N N . ASN A 1 90 ? 12.725 4.477 -7.648 1.00 95.19 90 ASN A N 1
ATOM 644 C CA . ASN A 1 90 ? 13.874 3.689 -8.041 1.00 95.19 90 ASN A CA 1
ATOM 645 C C . ASN A 1 90 ? 14.802 4.505 -8.948 1.00 95.19 90 ASN A C 1
ATOM 647 O O . ASN A 1 90 ? 14.401 5.496 -9.561 1.00 95.19 90 ASN A O 1
ATOM 651 N N . GLN A 1 91 ? 16.056 4.083 -9.027 1.00 92.31 91 GLN A N 1
ATOM 652 C CA . GLN A 1 91 ? 17.089 4.722 -9.835 1.00 92.31 91 GLN A CA 1
ATOM 653 C C . GLN A 1 91 ? 17.667 3.703 -10.825 1.00 92.31 91 GLN A C 1
ATOM 655 O O . GLN A 1 91 ? 17.557 2.494 -10.587 1.00 92.31 91 GLN A O 1
ATOM 660 N N . PRO A 1 92 ? 18.291 4.146 -11.934 1.00 92.38 92 PRO A N 1
ATOM 661 C CA . PRO A 1 92 ? 19.016 3.250 -12.829 1.00 92.38 92 PRO A CA 1
ATOM 662 C C . PRO A 1 92 ? 19.974 2.335 -12.038 1.00 92.38 92 PRO A C 1
ATOM 664 O O . PRO A 1 92 ? 20.680 2.831 -11.159 1.00 92.38 92 PRO A O 1
ATOM 667 N N . PRO A 1 93 ? 20.009 1.015 -12.312 1.00 92.75 93 PRO A N 1
ATOM 668 C CA . PRO A 1 93 ? 19.485 0.329 -13.501 1.00 92.75 93 PRO A CA 1
ATOM 669 C C . PRO A 1 93 ? 18.005 -0.119 -13.439 1.00 92.75 93 PRO A C 1
ATOM 671 O O . PRO A 1 93 ? 17.596 -0.938 -14.257 1.00 92.75 93 PRO A O 1
ATOM 674 N N . TYR A 1 94 ? 17.194 0.410 -12.513 1.00 94.62 94 TYR A N 1
ATOM 675 C CA . TYR A 1 94 ? 15.753 0.126 -12.372 1.00 94.62 94 TYR A CA 1
ATOM 676 C C . TYR A 1 94 ? 15.406 -1.358 -12.148 1.00 94.62 94 TYR A C 1
ATOM 678 O O . TYR A 1 94 ? 14.444 -1.891 -12.709 1.00 94.62 94 TYR A O 1
ATOM 686 N N . GLY A 1 95 ? 16.214 -2.022 -11.315 1.00 95.94 95 GLY A N 1
ATOM 687 C CA . GLY A 1 95 ? 15.990 -3.397 -10.861 1.00 95.94 95 GLY A CA 1
ATOM 688 C C . GLY A 1 95 ? 14.881 -3.513 -9.804 1.00 95.94 95 GLY A C 1
ATOM 689 O O . GLY A 1 95 ? 14.058 -2.609 -9.675 1.00 95.94 95 GLY A O 1
ATOM 690 N N . PRO A 1 96 ? 14.842 -4.608 -9.027 1.00 97.12 96 PRO A N 1
ATOM 691 C CA . PRO A 1 96 ? 13.875 -4.763 -7.945 1.00 97.12 96 PRO A CA 1
ATOM 692 C C . PRO A 1 96 ? 13.930 -3.616 -6.929 1.00 97.12 96 PRO A C 1
ATOM 694 O O . PRO A 1 96 ? 15.004 -3.105 -6.612 1.00 97.12 96 PRO A O 1
ATOM 697 N N . VAL A 1 97 ? 12.771 -3.244 -6.393 1.00 97.19 97 VAL A N 1
ATOM 698 C CA . VAL A 1 97 ? 12.625 -2.197 -5.376 1.00 97.19 97 VAL A CA 1
ATOM 699 C C . VAL A 1 97 ? 11.875 -2.752 -4.173 1.00 97.19 97 VAL A C 1
ATOM 701 O O . VAL A 1 97 ? 10.835 -3.393 -4.322 1.00 97.19 97 VAL A O 1
ATOM 704 N N . THR A 1 98 ? 12.408 -2.508 -2.977 1.00 97.00 98 THR A N 1
ATOM 705 C CA . THR A 1 98 ? 11.805 -2.952 -1.717 1.00 97.00 98 THR A CA 1
ATOM 706 C C . THR A 1 98 ? 11.283 -1.758 -0.933 1.00 97.00 98 THR A C 1
ATOM 708 O O . THR A 1 98 ? 12.010 -0.797 -0.688 1.00 97.00 98 THR A O 1
ATOM 711 N N . VAL A 1 99 ? 10.028 -1.848 -0.509 1.00 97.31 99 VAL A N 1
ATOM 712 C CA . VAL A 1 99 ? 9.378 -0.935 0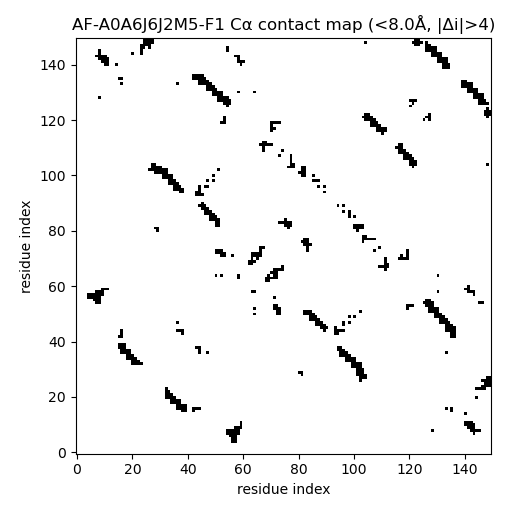.426 1.00 97.31 99 VAL A CA 1
ATOM 713 C C . VAL A 1 99 ? 9.259 -1.639 1.767 1.00 97.31 99 VAL A C 1
ATOM 715 O O . VAL A 1 99 ? 8.754 -2.754 1.841 1.00 97.31 99 VAL A O 1
ATOM 718 N N . ASN A 1 100 ? 9.699 -0.976 2.830 1.00 98.12 100 ASN A N 1
ATOM 719 C CA . ASN A 1 100 ? 9.435 -1.398 4.199 1.00 98.12 100 ASN A CA 1
ATOM 720 C C . ASN A 1 100 ? 8.350 -0.484 4.761 1.00 98.12 100 ASN A C 1
ATOM 722 O O . ASN A 1 100 ? 8.590 0.711 4.928 1.00 98.12 100 ASN A O 1
ATOM 726 N N . PHE A 1 101 ? 7.163 -1.035 5.001 1.00 98.50 101 PHE A N 1
ATOM 727 C CA . PHE A 1 101 ? 6.022 -0.291 5.522 1.00 98.50 101 PHE A CA 1
ATOM 728 C C . PHE A 1 101 ? 5.728 -0.735 6.955 1.00 98.50 101 PHE A C 1
ATOM 730 O O . PHE A 1 101 ? 5.363 -1.887 7.186 1.00 98.50 101 PHE A O 1
ATOM 737 N N . THR A 1 102 ? 5.875 0.170 7.917 1.00 98.50 102 THR A N 1
ATOM 738 C CA . THR A 1 102 ? 5.553 -0.093 9.321 1.00 98.50 102 THR A CA 1
ATOM 739 C C . THR A 1 102 ? 4.052 0.057 9.544 1.00 98.50 102 THR A C 1
ATOM 741 O O . THR A 1 102 ? 3.514 1.166 9.492 1.00 98.50 102 THR A O 1
ATOM 744 N N . VAL A 1 103 ? 3.356 -1.050 9.787 1.00 97.62 103 VAL A N 1
ATOM 745 C CA . VAL A 1 103 ? 1.896 -1.060 9.931 1.00 97.62 103 VAL A CA 1
ATOM 746 C C . VAL A 1 103 ? 1.462 -0.551 11.301 1.00 97.62 103 VAL A C 1
ATOM 748 O O . VAL A 1 103 ? 2.170 -0.698 12.294 1.00 97.62 103 VAL A O 1
ATOM 751 N N . GLY A 1 104 ? 0.273 0.041 11.363 1.00 96.88 104 GLY A N 1
ATOM 752 C CA . GLY A 1 104 ? -0.376 0.425 12.611 1.00 96.88 104 GLY A CA 1
ATOM 753 C C . GLY A 1 104 ? -1.784 -0.148 12.704 1.00 96.88 104 GLY A C 1
ATOM 754 O O . GLY A 1 104 ? -2.427 -0.380 11.681 1.00 96.88 104 GLY A O 1
ATOM 755 N N . THR A 1 105 ? -2.263 -0.339 13.930 1.00 97.12 105 THR A N 1
ATOM 756 C CA . THR A 1 105 ? -3.654 -0.717 14.223 1.00 97.12 105 THR A CA 1
ATOM 757 C C . THR A 1 105 ? -4.385 0.437 14.893 1.00 97.12 105 THR A C 1
ATOM 759 O O . THR A 1 105 ? -3.795 1.175 15.683 1.00 97.12 105 THR A O 1
ATOM 762 N N . GLY A 1 106 ? -5.679 0.573 14.636 1.00 97.12 106 GLY A N 1
ATOM 763 C CA . GLY A 1 106 ? -6.513 1.603 15.242 1.00 97.12 106 GLY A CA 1
ATOM 764 C C . GLY A 1 106 ? -7.718 1.945 14.381 1.00 97.12 106 GLY A C 1
ATOM 765 O O . GLY A 1 106 ? -8.000 1.274 13.392 1.00 97.12 106 GLY A O 1
ATOM 766 N N . SER A 1 107 ? -8.420 3.013 14.756 1.00 97.75 107 SER A N 1
ATOM 767 C CA . SER A 1 107 ? -9.547 3.546 13.994 1.00 97.75 107 SER A CA 1
ATOM 768 C C . SER A 1 107 ? -9.381 5.042 13.768 1.00 97.75 107 SER A C 1
ATOM 770 O O . SER A 1 107 ? -8.906 5.768 14.643 1.00 97.75 107 SER A O 1
ATOM 772 N N . GLN A 1 108 ? -9.743 5.503 12.576 1.00 97.19 108 GLN A N 1
ATOM 773 C CA . GLN A 1 108 ? -9.693 6.906 12.198 1.00 97.19 108 GLN A CA 1
ATOM 774 C C . GLN A 1 108 ? -10.937 7.296 11.421 1.00 97.19 108 GLN A C 1
ATOM 776 O O . GLN A 1 108 ? -11.270 6.660 10.424 1.00 97.19 108 GLN A O 1
ATOM 781 N N . THR A 1 109 ? -11.554 8.397 11.842 1.00 97.44 109 THR A N 1
ATOM 782 C CA . THR A 1 109 ? -12.628 9.068 11.109 1.00 97.44 109 THR A CA 1
ATOM 783 C C . THR A 1 109 ? -12.114 10.390 10.556 1.00 97.44 109 THR A C 1
ATOM 785 O O . THR A 1 109 ? -11.442 11.144 11.264 1.00 97.44 109 THR A O 1
ATOM 788 N N . PHE A 1 110 ? -12.417 10.674 9.294 1.00 96.81 110 PHE A N 1
ATOM 789 C CA . PHE A 1 110 ? -11.977 11.882 8.602 1.00 96.81 110 PHE A CA 1
ATOM 790 C C . PHE A 1 110 ? -12.996 12.323 7.550 1.00 96.81 110 PHE A C 1
ATOM 792 O O . PHE A 1 110 ? -13.800 11.525 7.067 1.00 96.81 110 PHE A O 1
ATOM 799 N N . SER A 1 111 ? -12.960 13.609 7.202 1.00 96.75 111 SER A N 1
ATOM 800 C CA . SER A 1 111 ? -13.844 14.186 6.189 1.00 96.75 111 SER A CA 1
ATOM 801 C C . SER A 1 111 ? -13.311 13.952 4.777 1.00 96.75 111 SER A C 1
ATOM 803 O O . SER A 1 111 ? -12.108 14.073 4.524 1.00 96.75 111 SER A O 1
ATOM 805 N N . LEU A 1 112 ? -14.219 13.658 3.852 1.00 95.50 112 LEU A N 1
ATOM 806 C CA . LEU A 1 112 ? -13.955 13.595 2.421 1.00 95.50 112 LEU A CA 1
ATOM 807 C C . LEU A 1 112 ? -14.149 14.970 1.769 1.00 95.50 112 LEU A C 1
ATOM 809 O O . LEU A 1 112 ? -14.700 15.899 2.362 1.00 95.50 112 LEU A O 1
ATOM 813 N N . GLN A 1 113 ? -13.692 15.102 0.525 1.00 92.06 113 GLN A N 1
ATOM 814 C CA . GLN A 1 113 ? -13.802 16.333 -0.266 1.00 92.06 113 GLN A CA 1
ATOM 815 C C . GLN A 1 113 ? -15.254 16.755 -0.537 1.00 92.06 113 GLN A C 1
ATOM 817 O O . GLN A 1 113 ? -15.510 17.937 -0.745 1.00 92.06 113 GLN A O 1
ATOM 822 N N . ASP A 1 114 ? -16.199 15.813 -0.515 1.00 92.50 114 ASP A N 1
ATOM 823 C CA . ASP A 1 114 ? -17.635 16.076 -0.663 1.00 92.50 114 ASP A CA 1
ATOM 824 C C . ASP A 1 114 ? -18.332 16.441 0.665 1.00 92.50 114 ASP A C 1
ATOM 826 O O . ASP A 1 114 ? -19.546 16.639 0.697 1.00 92.50 114 ASP A O 1
ATOM 830 N N . GLY A 1 115 ? -17.574 16.539 1.764 1.00 93.12 115 GLY A N 1
ATOM 831 C CA . GLY A 1 115 ? -18.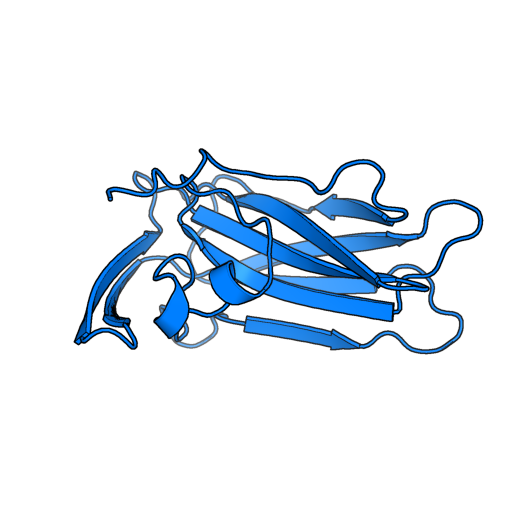078 16.851 3.101 1.00 93.12 115 GLY A CA 1
ATOM 832 C C . GLY A 1 115 ? -18.631 15.652 3.875 1.00 93.12 115 GLY A C 1
ATOM 833 O O . GLY A 1 115 ? -18.948 15.800 5.056 1.00 93.12 115 GLY A O 1
ATOM 834 N N . SER A 1 116 ? -18.721 14.467 3.262 1.00 95.38 116 SER A N 1
ATOM 835 C CA . SER A 1 116 ? -19.069 13.234 3.972 1.00 95.38 116 SER A CA 1
ATOM 836 C C . SER A 1 116 ? -17.928 12.770 4.889 1.00 95.38 116 SER A C 1
ATOM 838 O O . SER A 1 116 ? -16.818 13.306 4.855 1.00 95.38 116 SER A O 1
ATOM 840 N N . GLN A 1 117 ? -18.197 11.784 5.747 1.00 96.25 117 GLN A N 1
ATOM 841 C CA . GLN A 1 117 ? -17.184 11.178 6.611 1.00 96.25 117 GLN A CA 1
ATOM 842 C C . GLN A 1 117 ? -16.887 9.745 6.184 1.00 96.25 117 GLN A C 1
ATOM 844 O O . GLN A 1 117 ? -17.793 8.991 5.831 1.00 96.25 117 GLN A O 1
ATOM 849 N N . ALA A 1 118 ? -15.619 9.362 6.294 1.00 96.38 118 ALA A N 1
ATOM 850 C CA . ALA A 1 118 ? -15.174 7.983 6.188 1.00 96.38 118 ALA A CA 1
ATOM 851 C C . ALA A 1 118 ? -14.513 7.553 7.497 1.00 96.38 118 ALA A C 1
ATOM 853 O O . ALA A 1 118 ? -13.801 8.335 8.131 1.00 96.38 118 ALA A O 1
ATOM 854 N N . THR A 1 119 ? -14.729 6.292 7.868 1.00 97.12 119 THR A N 1
ATOM 855 C CA . THR A 1 119 ? -14.054 5.642 8.992 1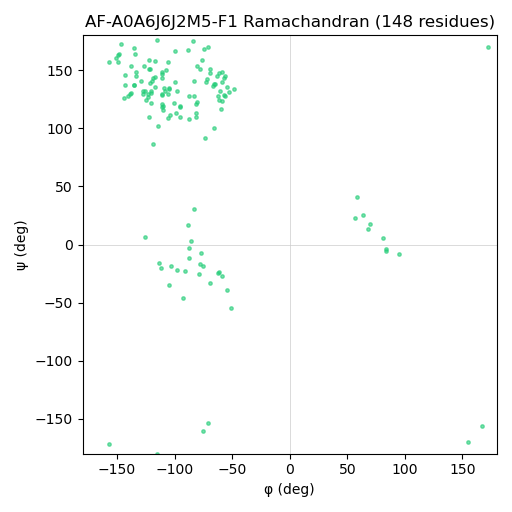.00 97.12 119 THR A CA 1
ATOM 856 C C . THR A 1 119 ? -13.298 4.427 8.482 1.00 97.12 119 THR A C 1
ATOM 858 O O . THR A 1 119 ? -13.846 3.612 7.738 1.00 97.12 119 THR A O 1
ATOM 861 N N . ILE A 1 120 ? -12.040 4.310 8.894 1.00 97.25 120 ILE A N 1
ATOM 862 C CA . ILE A 1 120 ? -11.187 3.157 8.617 1.00 97.25 120 ILE A CA 1
ATOM 863 C C . ILE A 1 120 ? -10.712 2.596 9.946 1.00 97.25 120 ILE A C 1
ATOM 865 O O . ILE A 1 120 ? -10.132 3.328 10.749 1.00 97.25 120 ILE A O 1
ATOM 869 N N . THR A 1 121 ? -10.925 1.299 10.137 1.00 97.56 121 THR A N 1
ATOM 870 C CA . THR A 1 121 ? -10.429 0.542 11.284 1.00 97.56 121 THR A CA 1
ATOM 871 C C . THR A 1 121 ? -9.539 -0.588 10.782 1.00 97.56 121 THR A C 1
ATOM 873 O O . THR A 1 121 ? -9.941 -1.311 9.875 1.00 97.56 121 THR A O 1
ATOM 876 N N . CYS A 1 122 ? -8.348 -0.716 11.365 1.00 97.19 122 CYS A N 1
ATOM 877 C CA . CYS A 1 122 ? -7.426 -1.826 11.148 1.00 97.19 122 CYS A CA 1
ATOM 878 C C . CYS A 1 122 ? -7.139 -2.489 12.497 1.00 97.19 122 CYS A C 1
ATOM 880 O O . CYS A 1 122 ? -6.486 -1.888 13.352 1.00 97.19 122 CYS A O 1
ATOM 882 N N . ASP A 1 123 ? -7.639 -3.703 12.696 1.00 96.88 123 ASP A N 1
ATOM 883 C CA . ASP A 1 123 ? -7.429 -4.509 13.902 1.00 96.88 123 ASP A CA 1
ATOM 884 C C . ASP A 1 123 ? -7.634 -6.004 13.591 1.00 96.88 123 ASP A C 1
ATOM 886 O O . ASP A 1 123 ? -7.758 -6.395 12.430 1.00 96.88 123 ASP A O 1
ATOM 890 N N . ALA A 1 124 ? -7.648 -6.859 14.616 1.00 95.56 124 ALA A N 1
ATOM 891 C CA . ALA A 1 124 ? -7.808 -8.307 14.453 1.00 95.56 124 ALA A CA 1
ATOM 892 C C . ALA A 1 124 ? -9.147 -8.727 13.806 1.00 95.56 124 ALA A C 1
ATOM 894 O O . ALA A 1 124 ? -9.243 -9.804 13.222 1.00 95.56 124 ALA A O 1
ATOM 895 N N . THR A 1 125 ? -10.181 -7.889 13.899 1.00 96.38 125 THR A N 1
ATOM 896 C CA . THR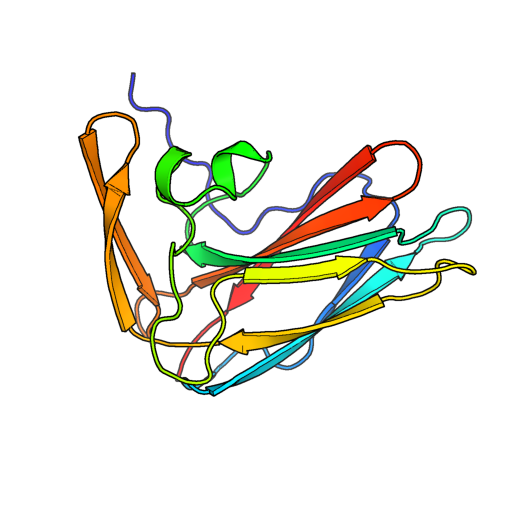 A 1 125 ? -11.521 -8.130 13.336 1.00 96.38 125 THR A CA 1
ATOM 897 C C . THR A 1 125 ? -11.786 -7.349 12.049 1.00 96.38 125 THR A C 1
ATOM 899 O O . THR A 1 125 ? -12.663 -7.724 11.273 1.00 96.38 125 THR A O 1
ATOM 902 N N . HIS A 1 126 ? -11.003 -6.302 11.794 1.00 96.25 126 HIS A N 1
ATOM 903 C CA . HIS A 1 126 ? -11.085 -5.448 10.617 1.00 96.25 126 HIS A CA 1
ATOM 904 C C . HIS A 1 126 ? -9.765 -5.540 9.837 1.00 96.25 126 HIS A C 1
ATOM 906 O O . HIS A 1 126 ? -8.857 -4.734 10.069 1.00 96.25 126 HIS A O 1
ATOM 912 N N . PRO A 1 127 ? -9.616 -6.529 8.933 1.00 95.00 127 PRO A N 1
ATOM 913 C CA . PRO A 1 127 ? -8.411 -6.657 8.130 1.00 95.00 127 PRO A CA 1
ATOM 914 C C . PRO A 1 127 ? -8.241 -5.443 7.215 1.00 95.00 127 PRO A C 1
ATOM 916 O O . PRO A 1 127 ? -9.202 -4.879 6.682 1.00 95.00 127 PRO A O 1
ATOM 919 N N . CYS A 1 128 ? -6.986 -5.070 7.006 1.00 97.31 128 CYS A N 1
ATOM 920 C CA . CYS A 1 128 ? -6.607 -3.994 6.102 1.00 97.31 128 CYS A CA 1
ATOM 921 C C . CYS A 1 128 ? -5.799 -4.545 4.935 1.00 97.31 128 CYS A C 1
ATOM 923 O O . CYS A 1 128 ? -5.575 -5.747 4.819 1.00 97.31 128 CYS A O 1
ATOM 925 N N . GLN A 1 129 ? -5.383 -3.675 4.030 1.00 98.06 129 GLN A N 1
ATOM 926 C CA . GLN A 1 129 ? -4.442 -4.034 2.984 1.00 98.06 129 GLN A CA 1
ATOM 927 C C . GLN A 1 129 ? -3.413 -2.929 2.805 1.00 98.06 129 GLN A C 1
ATOM 929 O O . GLN A 1 129 ? -3.692 -1.753 3.050 1.00 98.06 129 GLN A O 1
ATOM 934 N N . LEU A 1 130 ? -2.237 -3.309 2.327 1.00 97.75 130 LEU A N 1
ATOM 935 C CA . LEU A 1 130 ? -1.304 -2.365 1.747 1.00 97.75 130 LEU A CA 1
ATOM 936 C C . LEU A 1 130 ? -1.649 -2.216 0.264 1.00 97.75 130 LEU A C 1
ATOM 938 O O . LEU A 1 130 ? -1.442 -3.141 -0.519 1.00 97.75 130 LEU A O 1
ATOM 942 N N . ALA A 1 131 ? -2.207 -1.071 -0.113 1.00 98.00 131 ALA A N 1
ATOM 943 C CA . ALA A 1 131 ? -2.433 -0.735 -1.508 1.00 98.00 131 ALA A CA 1
ATOM 944 C C . ALA A 1 131 ? -1.135 -0.195 -2.102 1.00 98.00 131 ALA A C 1
ATOM 946 O O . ALA A 1 131 ? -0.580 0.795 -1.617 1.00 98.00 131 ALA A O 1
ATOM 947 N N . LEU A 1 132 ? -0.658 -0.860 -3.142 1.00 98.25 132 LEU A N 1
ATOM 948 C CA . LEU A 1 132 ? 0.546 -0.512 -3.870 1.00 98.25 132 LEU A CA 1
ATOM 949 C C . LEU A 1 132 ? 0.153 0.120 -5.195 1.00 98.25 132 LEU A C 1
ATOM 951 O O . LEU A 1 132 ? -0.678 -0.435 -5.910 1.00 98.25 132 LEU A O 1
ATOM 955 N N . LYS A 1 133 ? 0.808 1.218 -5.553 1.00 98.12 133 LYS A N 1
ATOM 956 C CA . LYS A 1 133 ? 0.875 1.713 -6.923 1.00 98.12 133 LYS A CA 1
ATOM 957 C C . LYS A 1 133 ? 2.299 1.548 -7.417 1.00 98.12 133 LYS A C 1
ATOM 959 O O . LYS A 1 133 ? 3.244 2.103 -6.859 1.00 98.12 133 LYS A O 1
ATOM 964 N N . LEU A 1 134 ? 2.442 0.747 -8.457 1.00 97.94 134 LEU A N 1
ATOM 965 C CA . LEU A 1 134 ? 3.711 0.264 -8.965 1.00 97.94 134 LEU A CA 1
ATOM 966 C C . LEU A 1 134 ? 3.981 0.936 -10.305 1.00 97.94 134 LEU A C 1
ATOM 968 O O . LEU A 1 134 ? 3.188 0.807 -11.234 1.00 97.94 134 LEU A O 1
ATOM 972 N N . GLN A 1 135 ? 5.080 1.678 -10.393 1.00 97.62 135 GLN A N 1
ATOM 973 C CA . GLN A 1 135 ? 5.437 2.479 -11.561 1.00 97.62 135 GLN A CA 1
ATOM 974 C C . GLN A 1 135 ? 6.433 1.708 -12.438 1.00 97.62 135 GLN A C 1
ATOM 976 O O . GLN A 1 135 ? 7.429 1.182 -11.936 1.00 97.62 135 GLN A O 1
ATOM 981 N N . TYR A 1 136 ? 6.185 1.657 -13.745 1.00 96.75 136 TYR A N 1
ATOM 982 C CA . TYR A 1 136 ? 6.988 0.929 -14.737 1.00 96.75 136 TYR A CA 1
ATOM 983 C C . TYR A 1 136 ? 6.978 1.675 -16.087 1.00 96.75 136 TYR A C 1
ATOM 985 O O . TYR A 1 136 ? 6.267 2.676 -16.226 1.00 96.75 136 TYR A O 1
ATOM 993 N N . PRO A 1 137 ? 7.767 1.261 -17.100 1.00 95.06 137 PRO A N 1
ATOM 994 C CA . PRO A 1 137 ? 7.758 1.928 -18.396 1.00 95.06 137 PRO A CA 1
ATOM 995 C C . PRO A 1 137 ? 6.344 2.053 -18.974 1.00 95.06 137 PRO A C 1
ATOM 997 O O . PRO A 1 137 ? 5.606 1.075 -19.058 1.00 95.06 137 PRO A O 1
ATOM 1000 N N . ASN A 1 138 ? 5.994 3.261 -19.416 1.00 89.44 138 ASN A N 1
ATOM 1001 C CA . ASN A 1 138 ? 4.713 3.594 -20.048 1.00 89.44 138 ASN A CA 1
ATOM 1002 C C . ASN A 1 138 ? 3.467 3.531 -19.140 1.00 89.44 138 ASN A C 1
ATOM 1004 O O . ASN A 1 138 ? 2.356 3.600 -19.663 1.00 89.44 138 ASN A O 1
ATOM 1008 N N . GLY A 1 139 ? 3.606 3.450 -17.809 1.00 94.62 139 GLY A N 1
ATOM 1009 C CA . GLY A 1 139 ? 2.441 3.544 -16.926 1.00 94.62 139 GLY A CA 1
ATOM 1010 C C . GLY A 1 139 ? 2.668 3.136 -15.472 1.00 94.62 139 GLY A C 1
ATOM 1011 O O . GLY A 1 139 ? 3.771 3.200 -14.929 1.00 94.62 139 GLY A O 1
ATOM 1012 N N . PHE A 1 140 ? 1.573 2.748 -14.830 1.00 96.75 140 PHE A N 1
ATOM 1013 C CA . PHE A 1 140 ? 1.553 2.195 -13.484 1.00 96.75 140 PHE A CA 1
ATOM 1014 C C . PHE A 1 140 ? 0.371 1.234 -13.333 1.00 96.75 140 PHE A C 1
ATOM 1016 O O . PHE A 1 140 ? -0.598 1.300 -14.090 1.00 96.75 140 PHE A O 1
ATOM 1023 N N . GLY A 1 141 ? 0.460 0.368 -12.330 1.00 97.06 141 GLY A N 1
ATOM 1024 C CA . GLY A 1 141 ? -0.579 -0.585 -11.950 1.00 97.06 141 GLY A CA 1
ATOM 1025 C C . GLY A 1 141 ? -0.766 -0.606 -10.439 1.00 97.06 141 GLY A C 1
ATOM 1026 O O . GLY A 1 141 ? 0.038 -0.038 -9.698 1.00 97.06 141 GLY A O 1
ATOM 1027 N N . PHE A 1 142 ? -1.831 -1.257 -9.987 1.00 97.56 142 PHE A N 1
ATOM 1028 C CA . PHE A 1 142 ? -2.199 -1.353 -8.584 1.00 97.56 142 PHE A CA 1
ATOM 1029 C C . PHE A 1 142 ? -2.161 -2.795 -8.103 1.00 97.56 142 PHE A C 1
ATOM 1031 O O . PHE A 1 142 ? -2.525 -3.722 -8.828 1.00 97.56 142 PHE A O 1
ATOM 1038 N N . GLN A 1 143 ? -1.748 -2.977 -6.855 1.00 97.38 143 GLN A N 1
ATOM 1039 C CA . GLN A 1 143 ? -1.805 -4.267 -6.189 1.00 97.38 143 GLN A CA 1
ATOM 1040 C C . GLN A 1 143 ? -2.140 -4.103 -4.709 1.00 97.38 143 GLN A C 1
ATOM 1042 O O . GLN A 1 143 ? -1.458 -3.388 -3.983 1.00 97.38 143 GLN A O 1
ATOM 1047 N N . GLY A 1 144 ? -3.179 -4.793 -4.254 1.00 97.31 144 GLY A N 1
ATOM 1048 C CA . GLY A 1 144 ? -3.521 -4.922 -2.846 1.00 97.31 144 GLY A CA 1
ATOM 1049 C C . GLY A 1 144 ? -2.792 -6.100 -2.209 1.00 97.31 144 GLY A C 1
ATOM 1050 O O . GLY A 1 144 ? -2.877 -7.226 -2.696 1.00 97.31 144 GLY A O 1
ATOM 1051 N N . VAL A 1 145 ? -2.099 -5.857 -1.099 1.00 97.56 145 VAL A N 1
ATOM 1052 C CA . VAL A 1 145 ? -1.520 -6.904 -0.250 1.00 97.56 145 VAL A CA 1
ATOM 1053 C C . VAL A 1 145 ? -2.374 -7.021 1.014 1.00 97.56 145 VAL A C 1
ATOM 1055 O O . VAL A 1 145 ? -2.339 -6.101 1.833 1.00 97.56 145 VAL A O 1
ATOM 1058 N N . PRO A 1 146 ? -3.148 -8.104 1.199 1.00 97.31 146 PRO A N 1
ATOM 1059 C CA . PRO A 1 146 ? -3.993 -8.260 2.379 1.00 97.31 146 PRO A CA 1
ATOM 1060 C C . PRO A 1 146 ? -3.154 -8.378 3.655 1.00 97.31 146 PRO A C 1
ATOM 1062 O O . PRO A 1 146 ? -2.143 -9.077 3.674 1.00 97.31 146 PRO A O 1
ATOM 1065 N N . LEU A 1 147 ? -3.602 -7.704 4.715 1.00 97.44 147 LEU A N 1
ATOM 1066 C CA . LEU A 1 147 ? -2.976 -7.649 6.032 1.00 97.44 147 LEU A CA 1
ATOM 1067 C C . LEU A 1 147 ? -3.962 -8.126 7.103 1.00 97.44 147 LEU A C 1
ATOM 1069 O O . LEU A 1 147 ? -5.088 -7.631 7.193 1.00 97.44 147 LEU A O 1
ATOM 1073 N N . THR A 1 148 ? -3.523 -9.050 7.955 1.00 97.25 148 THR A N 1
ATOM 1074 C CA . THR A 1 148 ? -4.291 -9.500 9.126 1.00 97.25 148 THR A CA 1
ATOM 1075 C C . THR A 1 148 ? -3.499 -9.269 10.407 1.00 97.25 148 THR A C 1
ATOM 1077 O O . THR A 1 148 ? -2.286 -9.489 10.451 1.00 97.25 148 THR A O 1
ATOM 1080 N N . PHE A 1 149 ? -4.190 -8.813 11.450 1.00 96.12 149 PHE A N 1
ATOM 1081 C CA . PHE A 1 149 ? -3.597 -8.449 12.736 1.00 96.12 149 PHE A CA 1
ATOM 1082 C C . PHE A 1 149 ? -3.941 -9.484 13.811 1.00 96.12 149 PHE A C 1
ATOM 1084 O O . PHE A 1 149 ? -4.976 -10.146 13.713 1.00 96.12 149 PHE A O 1
ATOM 1091 N N . GLY A 1 150 ? -3.051 -9.650 14.791 1.00 89.50 150 GLY A N 1
ATOM 1092 C CA . GLY A 1 150 ? -3.175 -10.622 15.886 1.00 89.50 150 GLY A CA 1
ATOM 1093 C C . GLY A 1 150 ? -3.253 -10.000 17.271 1.00 89.50 150 GLY A C 1
ATOM 1094 O O . GLY A 1 150 ? -3.018 -8.779 17.403 1.00 89.50 150 GLY A O 1
#

Radius of gyration: 14.96 Å; Cα contacts (8 Å, |Δi|>4): 400; chains: 1; bounding box: 46×29×37 Å

Secondary structure (DSSP, 8-state):
---PPPBS--B-TT-SEEEEES--SSB-TT-EEEEEEEEPTT----EEEEEEEETTB---SHHHHSHHHHS-B-SS-SSTT--SEEEEE--TT---EEEEEE---EEEEEE-TTS-EEEEEESSSS-EEEEEEEEETTEEEEEEEEE-B-

Nearest PDB structures (foldseek):
  9cym-assembly1_L  TM=5.076E-01  e=4.019E-01  Mus musculus
  9cyl-assembly1_L  TM=4.540E-01  e=4.240E-01  Mus musculus
  8dgg-assembly1_B  TM=2.450E-01  e=1.309E-01  Mus musculus
  8dgg-assembly1_A  TM=2.338E-01  e=1.710E-01  Mus musculus
  4n8p-assembly1_A-2  TM=2.296E-01  e=5.842E-01  Ornithorhynchus anatinus

Sequence (150 aa):
MTTTVPPGPFTTPDMPLSVSTGATSGLRSGDVVSVTASPQNGSQAFGVEARLCRGDAAIEFDGQMLPTRAGLCIPKPFSVGTNDYVEIRNQPPYGPVTVNFTVGTGSQTFSLQDGSQATITCDATHPCQLALKLQYPNGFGFQGVPLTFG

pLDDT: mean 94.05, std 9.0, range [38.25, 98.5]

Organism: NCBI:txid449393

Solvent-accessible surface area (backbone atoms only — not comparable to full-atom values): 7996 Å² total; per-residue (Å²): 130,87,78,75,74,50,70,33,65,28,66,49,80,90,50,60,53,48,78,50,68,55,73,43,60,64,39,49,66,62,40,66,35,40,38,34,40,34,41,37,94,97,51,36,24,46,28,41,37,39,31,41,24,46,28,64,43,43,47,84,52,72,62,40,66,36,23,44,74,56,47,41,20,51,87,56,45,63,45,92,84,27,44,24,68,49,76,48,77,51,58,90,91,24,53,66,46,75,47,76,44,26,39,45,48,48,73,50,75,48,65,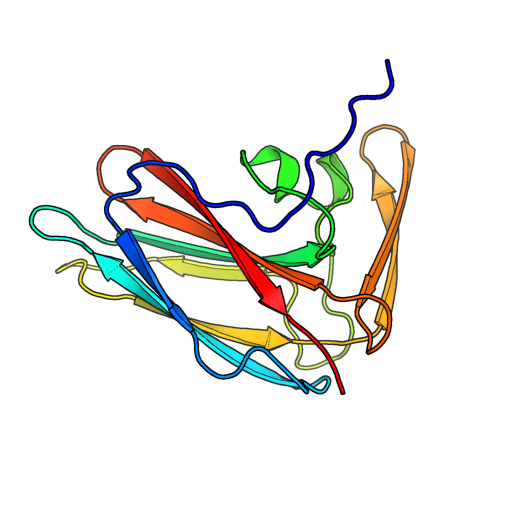32,81,87,71,48,77,32,71,46,54,28,39,70,89,33,44,22,16,42,40,32,41,40,30,34,87,95,50,67,39,28,35,39,43,67,32,36,34,94

Foldseek 3Di:
DPPPFAFDDDWDPPPQWDKDWDDQAQDAQQDKIKIKIFGHPPKFWQKKKKAKFFNGGYDWDDQLLDCQRNVTTDPAAPDPNFDGMDMDGDDPVRGMDMDIGRHHFDKDWDHHPVRDIHMAGPEQVGKIWIWMWIDMPPGIIIGTHIHHHD

Mean predicted aligned error: 3.75 Å